Protein AF-X6LDZ3-F1 (afdb_monomer_lite)

Organism: Reticulomyxa filosa (NCBI:txid46433)

Foldseek 3Di:
DPPVCVVVVDDPVQPPDPVSVVVVLVVLLCVLCPLVCFFWKFWFDLCCVVPNTAIWTWHDDPQKTFTHNHSPDDGDPVRIDRLQQWQDKDFAQPDNRCVPRVVVADSLQWMWIDGPPDITTIGGPDSVSRVSVRVSSVSSNVVSVVVVD

Secondary structure (DSSP, 8-state):
-HHHHHHHT--GGGGS-HHHHHHHHHHHHHHHS-TTSPPEEEEE-S-TTTS--EEEEEEEETTEEEEESSTTS---GGGEEEGGGEEEEEESS-SHHHHHH-TTS-GGGEEEEEESS-EEEEEESSHHHHHHHHHHHHHHHHHHHHH--

Sequence (149 aa):
MYQLREMFKLEESDIENGSEIIKFLDNMASAISNEKSPQKFIKHSKNPNQTPPSVRHLVVVNHRLYWKERPQDSNNKVKSFHLARIRQVQIGKVSKALKNAAKTVPDNRCLCIRSDHATLDLEAESPQVALKWMEFLSGFIRHFEFLDG

InterPro domains:
  IPR011993 PH-like domain superfamily [G3DSA:2.30.29.30] (31-145)

Radius of gyration: 15.54 Å; chains: 1; bounding box: 31×31×49 Å

Structure (mmCIF, N/CA/C/O backbone):
data_AF-X6LDZ3-F1
#
_entry.id   AF-X6LDZ3-F1
#
loop_
_atom_site.group_PDB
_atom_site.id
_atom_site.type_symbol
_atom_site.label_atom_id
_atom_site.label_alt_id
_atom_site.label_comp_id
_atom_site.label_asym_id
_atom_site.label_entity_id
_atom_site.label_seq_id
_atom_site.pdbx_PDB_ins_code
_atom_site.Cartn_x
_atom_site.Cartn_y
_atom_site.Cartn_z
_atom_site.occupancy
_atom_site.B_iso_or_equiv
_atom_site.auth_seq_id
_atom_site.auth_comp_id
_atom_site.auth_asym_id
_atom_site.auth_atom_id
_atom_site.pdbx_PDB_model_num
ATOM 1 N N . MET A 1 1 ? 9.960 2.791 18.133 1.00 44.78 1 MET A N 1
ATOM 2 C CA . MET A 1 1 ? 8.666 2.872 18.852 1.00 44.78 1 MET A CA 1
ATOM 3 C C . MET A 1 1 ? 8.442 4.214 19.565 1.00 44.78 1 MET A C 1
ATOM 5 O O . MET A 1 1 ? 7.292 4.540 19.804 1.00 44.78 1 MET A O 1
ATOM 9 N N . TYR A 1 2 ? 9.484 5.013 19.851 1.00 39.22 2 TYR A N 1
ATOM 10 C CA . TYR A 1 2 ? 9.357 6.293 20.572 1.00 39.22 2 TYR A CA 1
ATOM 11 C C . TYR A 1 2 ? 8.892 7.497 19.720 1.00 39.22 2 TYR A C 1
ATOM 13 O O . TYR A 1 2 ? 8.203 8.368 20.233 1.00 39.22 2 TYR A O 1
ATOM 21 N N . GLN A 1 3 ? 9.180 7.534 18.413 1.00 46.03 3 GLN A N 1
ATOM 22 C CA . GLN A 1 3 ? 8.925 8.727 17.583 1.00 46.03 3 GLN A CA 1
ATOM 23 C C . GLN A 1 3 ? 7.442 9.057 17.332 1.00 46.03 3 GLN A C 1
ATOM 25 O O . GLN A 1 3 ? 7.099 10.229 17.222 1.00 46.03 3 GLN A O 1
ATOM 30 N N . LEU A 1 4 ? 6.548 8.063 17.274 1.00 42.47 4 LEU A N 1
ATOM 31 C CA . LEU A 1 4 ? 5.115 8.313 17.051 1.00 42.47 4 LEU A CA 1
ATOM 32 C C . LEU A 1 4 ? 4.410 8.825 18.310 1.00 42.47 4 LEU A C 1
ATOM 34 O O . LEU A 1 4 ? 3.563 9.704 18.207 1.00 42.47 4 LEU A O 1
ATOM 38 N N . ARG A 1 5 ? 4.779 8.318 19.496 1.00 43.16 5 ARG A N 1
ATOM 39 C CA . ARG A 1 5 ? 4.210 8.798 20.766 1.00 43.16 5 ARG A CA 1
ATOM 40 C C . ARG A 1 5 ? 4.534 10.271 20.990 1.00 43.16 5 ARG A C 1
ATOM 42 O O . ARG A 1 5 ? 3.643 11.039 21.326 1.00 43.16 5 ARG A O 1
ATOM 49 N N . GLU A 1 6 ? 5.773 10.675 20.718 1.00 46.19 6 GLU A N 1
ATOM 50 C CA . GLU A 1 6 ? 6.198 12.072 20.865 1.00 46.19 6 GLU A CA 1
ATOM 51 C C . GLU A 1 6 ? 5.582 12.999 19.810 1.00 46.19 6 GLU A C 1
ATOM 53 O O . GLU A 1 6 ? 5.209 14.127 20.124 1.00 46.19 6 GLU A O 1
ATOM 58 N N . MET A 1 7 ? 5.399 12.520 18.571 1.00 42.81 7 MET A N 1
ATOM 59 C CA . MET A 1 7 ? 4.724 13.296 17.522 1.00 42.81 7 MET A CA 1
ATOM 60 C C . MET A 1 7 ? 3.246 13.576 17.826 1.00 42.81 7 MET A C 1
ATOM 62 O O . MET A 1 7 ? 2.712 14.558 17.311 1.00 42.81 7 MET A O 1
ATOM 66 N N . PHE A 1 8 ? 2.592 12.740 18.639 1.00 47.38 8 PHE A N 1
ATOM 67 C CA . PHE A 1 8 ? 1.160 12.845 18.936 1.00 47.38 8 PHE A CA 1
ATOM 68 C C . PHE A 1 8 ? 0.826 13.087 20.417 1.00 47.38 8 PHE A C 1
ATOM 70 O O . PHE A 1 8 ? -0.352 13.188 20.734 1.00 47.38 8 PHE A O 1
ATOM 77 N N . LYS A 1 9 ? 1.832 13.242 21.294 1.00 47.75 9 LYS A N 1
ATOM 78 C CA . LYS A 1 9 ? 1.683 13.501 22.741 1.00 47.75 9 LYS A CA 1
ATOM 79 C C . LYS A 1 9 ? 0.678 12.567 23.435 1.00 47.75 9 LYS A C 1
ATOM 81 O O . LYS A 1 9 ? -0.249 13.037 24.079 1.00 47.75 9 LYS A O 1
ATOM 86 N N . LEU A 1 10 ? 0.849 11.260 23.266 1.00 46.78 10 LEU A N 1
ATOM 87 C CA . LEU A 1 10 ? -0.045 10.270 23.879 1.00 46.78 10 LEU A CA 1
ATOM 88 C C . LEU A 1 10 ? 0.418 9.920 25.298 1.00 46.78 10 LEU A C 1
ATOM 90 O O . LEU A 1 10 ? 1.586 9.555 25.473 1.00 46.78 10 LEU A O 1
ATOM 94 N N . GLU A 1 11 ? -0.493 9.983 26.270 1.00 47.31 11 GLU A N 1
ATOM 95 C CA . GLU A 1 11 ? -0.274 9.497 27.638 1.00 47.31 11 GLU A CA 1
ATOM 96 C C . GLU A 1 11 ? -0.772 8.048 27.793 1.00 47.31 11 GLU A C 1
ATOM 98 O O . GLU A 1 11 ? -1.574 7.551 27.003 1.00 47.31 11 GLU A O 1
ATOM 103 N N . GLU A 1 12 ? -0.265 7.316 28.791 1.00 48.06 12 GLU A N 1
ATOM 104 C CA . GLU A 1 12 ? -0.613 5.896 28.999 1.00 48.06 12 GLU A CA 1
ATOM 105 C C . GLU A 1 12 ? -2.102 5.667 29.315 1.00 48.06 12 GLU A C 1
ATOM 107 O O . GLU A 1 12 ? -2.614 4.577 29.062 1.00 48.06 12 GLU A O 1
ATOM 112 N N . SER A 1 13 ? -2.810 6.700 29.782 1.00 47.19 13 SER A N 1
ATOM 113 C CA . SER A 1 13 ? -4.251 6.686 30.063 1.00 47.19 13 SER A CA 1
ATOM 114 C C . SER A 1 13 ? -5.146 6.709 28.819 1.00 47.19 13 SER A C 1
ATOM 116 O O . SER A 1 13 ? -6.314 6.343 28.915 1.00 47.19 13 SER A O 1
ATOM 118 N N . ASP A 1 14 ? -4.622 7.069 27.643 1.00 47.31 14 ASP A N 1
ATOM 119 C CA . ASP A 1 14 ? -5.416 7.209 26.404 1.00 47.31 14 ASP A CA 1
ATOM 120 C C . ASP A 1 14 ? -5.803 5.847 25.775 1.00 47.31 14 ASP A C 1
ATOM 122 O O . ASP A 1 14 ? -6.444 5.770 24.723 1.00 47.31 14 ASP A O 1
ATOM 126 N N . ILE A 1 15 ? -5.373 4.740 26.393 1.00 52.38 15 ILE A N 1
ATOM 127 C CA . ILE A 1 15 ? -5.615 3.362 25.939 1.00 52.38 15 ILE A CA 1
ATOM 128 C C . ILE A 1 15 ? -6.928 2.798 26.527 1.00 52.38 15 ILE A C 1
ATOM 130 O O . ILE A 1 15 ? -7.459 1.818 26.005 1.00 52.38 15 ILE A O 1
ATOM 134 N N . GLU A 1 16 ? -7.505 3.425 27.561 1.00 50.97 16 GLU A N 1
ATOM 135 C CA . GLU A 1 16 ? -8.659 2.879 28.299 1.00 50.97 16 GLU A CA 1
ATOM 136 C C . GLU A 1 16 ? -10.022 3.057 27.600 1.00 50.97 16 GLU A C 1
ATOM 138 O O . GLU A 1 16 ? -10.981 2.372 27.954 1.00 50.97 16 GLU A O 1
ATOM 143 N N . ASN A 1 17 ? -10.135 3.896 26.564 1.00 54.72 17 ASN A N 1
ATOM 144 C CA . ASN A 1 17 ? -11.398 4.120 25.853 1.00 54.72 17 ASN A CA 1
ATOM 145 C C . ASN A 1 17 ? -11.268 3.874 24.344 1.00 54.72 17 ASN A C 1
ATOM 147 O O . ASN A 1 17 ? -10.685 4.669 23.610 1.00 54.72 17 ASN A O 1
ATOM 151 N N . GLY A 1 18 ? -11.924 2.829 23.826 1.00 56.84 18 GLY A N 1
ATOM 152 C CA . GLY A 1 18 ? -11.941 2.508 22.387 1.00 56.84 18 GLY A CA 1
ATOM 153 C C . GLY A 1 18 ? -12.379 3.665 21.466 1.00 56.84 18 GLY A C 1
ATOM 154 O O . GLY A 1 18 ? -11.995 3.699 20.299 1.00 56.84 18 GLY A O 1
ATOM 155 N N . SER A 1 19 ? -13.113 4.663 21.983 1.00 64.50 19 SER A N 1
ATOM 156 C CA . SER A 1 19 ? -13.468 5.879 21.230 1.00 64.50 19 SER A CA 1
ATOM 157 C C . SER A 1 19 ? -12.268 6.795 20.941 1.00 64.50 19 SER A C 1
ATOM 159 O O . SER A 1 19 ? -12.243 7.469 19.911 1.00 64.50 19 SER A O 1
ATOM 161 N N . GLU A 1 20 ? -11.268 6.828 21.823 1.00 65.06 20 GLU A N 1
ATOM 162 C CA . GLU A 1 20 ? -10.080 7.681 21.689 1.00 65.06 20 GLU A CA 1
ATOM 163 C C . GLU A 1 20 ? -9.076 7.077 20.716 1.00 65.06 20 GLU A C 1
ATOM 165 O O . GLU A 1 20 ? -8.527 7.793 19.879 1.00 65.06 20 GLU A O 1
ATOM 170 N N . ILE A 1 21 ? -8.945 5.748 20.712 1.00 65.06 21 ILE A N 1
ATOM 171 C CA . ILE A 1 21 ? -8.142 5.038 19.715 1.00 65.06 21 ILE A CA 1
ATOM 172 C C . ILE A 1 21 ? -8.737 5.207 18.312 1.00 65.06 21 ILE A C 1
ATOM 174 O O . ILE A 1 21 ? -7.994 5.492 17.377 1.00 65.06 21 ILE A O 1
ATOM 178 N N . ILE A 1 22 ? -10.061 5.117 18.140 1.00 68.38 22 ILE A N 1
ATOM 179 C CA . ILE A 1 22 ? -10.696 5.381 16.835 1.00 68.38 22 ILE A CA 1
ATOM 180 C C . ILE A 1 22 ? -10.399 6.814 16.370 1.00 68.38 22 ILE A C 1
ATOM 182 O O . ILE A 1 22 ? -9.962 7.008 15.237 1.00 68.38 22 ILE A O 1
ATOM 186 N N . LYS A 1 23 ? -10.534 7.810 17.256 1.00 71.19 23 LYS A N 1
ATOM 187 C CA . LYS A 1 23 ? -10.171 9.205 16.944 1.00 71.19 23 LYS A CA 1
ATOM 188 C C . LYS A 1 23 ? -8.692 9.349 16.585 1.00 71.19 23 LYS A C 1
ATOM 190 O O . LYS A 1 23 ? -8.360 10.064 15.644 1.00 71.19 23 LYS A O 1
ATOM 195 N N . PHE A 1 24 ? -7.796 8.673 17.301 1.00 71.50 24 PHE A N 1
ATOM 196 C CA . PHE A 1 24 ? -6.365 8.661 17.003 1.00 71.50 24 PHE A CA 1
ATOM 197 C C . PHE A 1 24 ? -6.084 8.079 15.611 1.00 71.50 24 PHE A C 1
ATOM 199 O O . PHE A 1 24 ? -5.369 8.680 14.808 1.00 71.50 24 PHE A O 1
ATOM 206 N N . LEU A 1 25 ? -6.698 6.942 15.301 1.00 72.50 25 LEU A N 1
ATOM 207 C CA . LEU A 1 25 ? -6.596 6.258 14.018 1.00 72.50 25 LEU A CA 1
ATOM 208 C C . LEU A 1 25 ? -7.144 7.119 12.865 1.00 72.50 25 LEU A C 1
ATOM 210 O O . LEU A 1 25 ? -6.509 7.196 11.810 1.00 72.50 25 LEU A O 1
ATOM 214 N N . ASP A 1 26 ? -8.250 7.832 13.080 1.00 76.00 26 ASP A N 1
ATOM 215 C CA . ASP A 1 26 ? -8.829 8.775 12.115 1.00 76.00 26 ASP A CA 1
ATOM 216 C C . ASP A 1 26 ? -7.954 10.027 11.923 1.00 76.00 26 ASP A C 1
ATOM 218 O O . ASP A 1 26 ? -7.746 10.488 10.792 1.00 76.00 26 ASP A O 1
ATOM 222 N N . ASN A 1 27 ? -7.358 10.542 13.002 1.00 77.06 27 ASN A N 1
ATOM 223 C CA . ASN A 1 27 ? -6.398 11.646 12.948 1.00 77.06 27 ASN A CA 1
ATOM 224 C C . ASN A 1 27 ? -5.141 11.246 12.165 1.00 77.06 27 ASN A C 1
ATOM 226 O O . ASN A 1 27 ? -4.678 11.996 11.300 1.00 77.06 27 ASN A O 1
ATOM 230 N N . MET A 1 28 ? -4.612 10.042 12.400 1.00 75.81 28 MET A N 1
ATOM 231 C CA . MET A 1 28 ? -3.491 9.513 11.627 1.00 75.81 28 MET A CA 1
ATOM 232 C C . MET A 1 28 ? -3.866 9.283 10.159 1.00 75.81 28 MET A C 1
ATOM 234 O O . MET A 1 28 ? -3.075 9.615 9.274 1.00 75.81 28 MET A O 1
ATOM 238 N N . ALA A 1 29 ? -5.061 8.747 9.888 1.00 80.50 29 ALA A N 1
ATOM 239 C CA . ALA A 1 29 ? -5.555 8.513 8.533 1.00 80.50 29 ALA A CA 1
ATOM 240 C C . ALA A 1 29 ? -5.646 9.829 7.750 1.00 80.50 29 ALA A C 1
ATOM 242 O O . ALA A 1 29 ? -5.215 9.895 6.596 1.00 80.50 29 ALA A O 1
ATOM 243 N N . SER A 1 30 ? -6.110 10.889 8.408 1.00 79.31 30 SER A N 1
ATOM 244 C CA . SER A 1 30 ? -6.158 12.246 7.861 1.00 79.31 30 SER A CA 1
ATOM 245 C C . SER A 1 30 ? -4.754 12.823 7.638 1.00 79.31 30 SER A C 1
ATOM 247 O O . SER A 1 30 ? -4.466 13.388 6.582 1.00 79.31 30 SER A O 1
ATOM 249 N N . ALA A 1 31 ? -3.834 12.626 8.589 1.00 77.75 31 ALA A N 1
ATOM 250 C CA . ALA A 1 31 ? -2.457 13.117 8.504 1.00 77.75 31 ALA A CA 1
ATOM 251 C C . ALA A 1 31 ? -1.597 12.383 7.457 1.00 77.75 31 ALA A C 1
ATOM 253 O O . ALA A 1 31 ? -0.619 12.944 6.944 1.00 77.75 31 ALA A O 1
ATOM 254 N N . ILE A 1 32 ? -1.906 11.118 7.159 1.00 80.06 32 ILE A N 1
ATOM 255 C CA . ILE A 1 32 ? -1.188 10.325 6.154 1.00 80.06 32 ILE A CA 1
ATOM 256 C C . ILE A 1 32 ? -1.799 10.454 4.759 1.00 80.06 32 ILE A C 1
ATOM 258 O O . ILE A 1 32 ? -1.060 10.483 3.778 1.00 80.06 32 ILE A O 1
ATOM 262 N N . SER A 1 33 ? -3.121 10.622 4.675 1.00 76.50 33 SER A N 1
ATOM 263 C CA . SER A 1 33 ? -3.853 10.809 3.415 1.00 76.50 33 SER A CA 1
ATOM 264 C C . SER A 1 33 ? -3.923 12.270 2.968 1.00 76.50 33 SER A C 1
ATOM 266 O O . SER A 1 33 ? -4.703 12.574 2.072 1.00 76.50 33 SER A O 1
ATOM 268 N N . ASN A 1 34 ? -3.137 13.153 3.603 1.00 70.88 34 ASN A N 1
ATOM 269 C CA . ASN A 1 34 ? -3.172 14.610 3.460 1.00 70.88 34 ASN A CA 1
ATOM 270 C C . ASN A 1 34 ? -3.512 15.054 2.027 1.00 70.88 34 ASN A C 1
ATOM 272 O O . ASN A 1 34 ? -2.674 14.989 1.128 1.00 70.88 34 ASN A O 1
ATOM 276 N N . GLU A 1 35 ? -4.733 15.556 1.838 1.00 60.31 35 GLU A N 1
ATOM 277 C CA . GLU A 1 35 ? -5.250 15.956 0.525 1.00 60.31 35 GLU A CA 1
ATOM 278 C C . GLU A 1 35 ? -4.433 17.083 -0.118 1.00 60.31 35 GLU A C 1
ATOM 280 O O . GLU A 1 35 ? -4.398 17.201 -1.342 1.00 60.31 35 GLU A O 1
ATOM 285 N N . LYS A 1 36 ? -3.733 17.889 0.692 1.00 64.00 36 LYS A N 1
ATOM 286 C CA . LYS A 1 36 ? -2.880 18.984 0.211 1.00 64.00 36 LYS A CA 1
ATOM 287 C C . LYS A 1 36 ? -1.531 18.499 -0.322 1.00 64.00 36 LYS A C 1
ATOM 289 O O . LYS A 1 36 ? -0.892 19.224 -1.077 1.00 64.00 36 LYS A O 1
ATOM 294 N N . SER A 1 37 ? -1.087 17.302 0.065 1.00 69.25 37 SER A N 1
ATOM 295 C CA . SER A 1 37 ? 0.134 16.676 -0.457 1.00 69.25 37 SER A CA 1
ATOM 296 C C . SER A 1 37 ? -0.035 15.153 -0.515 1.00 69.25 37 SER A C 1
ATOM 298 O O . SER A 1 37 ? 0.485 14.420 0.334 1.00 69.25 37 SER A O 1
ATOM 300 N N . PRO A 1 38 ? -0.823 14.663 -1.486 1.00 74.81 38 PRO A N 1
ATOM 301 C CA . PRO A 1 38 ? -1.138 13.253 -1.591 1.00 74.81 38 PRO A CA 1
ATOM 302 C C . PRO A 1 38 ? 0.103 12.490 -2.051 1.00 74.81 38 PRO A C 1
ATOM 304 O O . PRO A 1 38 ? 0.656 12.744 -3.124 1.00 74.81 38 PRO A O 1
ATOM 307 N N . GLN A 1 39 ? 0.536 11.542 -1.224 1.00 87.06 39 GLN A N 1
ATOM 308 C CA . GLN A 1 39 ? 1.770 10.801 -1.453 1.00 87.06 39 GLN A CA 1
ATOM 309 C C . GLN A 1 39 ? 1.629 9.858 -2.649 1.00 87.06 39 GLN A C 1
ATOM 311 O O . GLN A 1 39 ? 0.657 9.101 -2.769 1.00 87.06 39 GLN A O 1
ATOM 316 N N . LYS A 1 40 ? 2.620 9.918 -3.542 1.00 91.31 40 LYS A N 1
ATOM 317 C CA . LYS A 1 40 ? 2.660 9.122 -4.768 1.00 91.31 40 LYS A CA 1
ATOM 318 C C . LYS A 1 40 ? 3.429 7.834 -4.544 1.00 91.31 40 LYS A C 1
ATOM 320 O O . LYS A 1 40 ? 4.512 7.815 -3.963 1.00 91.31 40 LYS A O 1
ATOM 325 N N . PHE A 1 41 ? 2.878 6.768 -5.101 1.00 95.69 41 PHE A N 1
ATOM 326 C CA . PHE A 1 41 ? 3.499 5.459 -5.141 1.00 95.69 41 PHE A CA 1
ATOM 327 C C . PHE A 1 41 ? 3.500 4.925 -6.562 1.00 95.69 41 PHE A C 1
ATOM 329 O O . PHE A 1 41 ? 2.561 5.158 -7.320 1.00 95.69 41 PHE A O 1
ATOM 336 N N . ILE A 1 42 ? 4.512 4.146 -6.918 1.00 96.88 42 ILE A N 1
ATOM 337 C CA . ILE A 1 42 ? 4.472 3.310 -8.113 1.00 96.88 42 ILE A CA 1
ATOM 338 C C . ILE A 1 42 ? 3.935 1.948 -7.688 1.00 96.88 42 ILE A C 1
ATOM 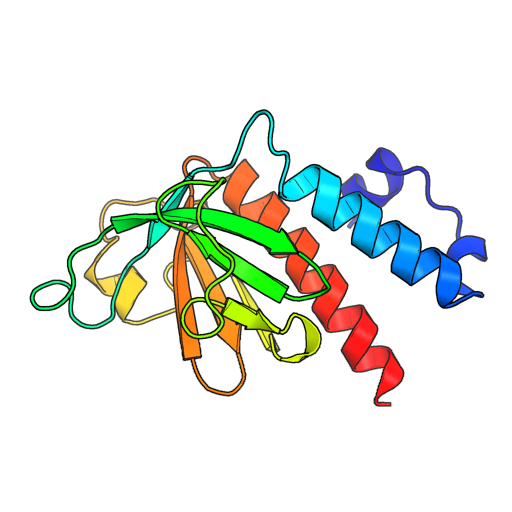340 O O . ILE A 1 42 ? 4.561 1.224 -6.917 1.00 96.88 42 ILE A O 1
ATOM 344 N N . LYS A 1 43 ? 2.746 1.597 -8.175 1.00 96.19 43 LYS A N 1
ATOM 345 C CA . LYS A 1 43 ? 2.158 0.279 -7.964 1.00 96.19 43 LYS A CA 1
ATOM 346 C C . LYS A 1 43 ? 2.739 -0.700 -8.968 1.00 96.19 43 LYS A C 1
ATOM 348 O O . LYS A 1 43 ? 2.577 -0.522 -10.176 1.00 96.19 43 LYS A O 1
ATOM 353 N N . HIS A 1 44 ? 3.310 -1.776 -8.448 1.00 95.44 44 HIS A N 1
ATOM 354 C CA . HIS A 1 44 ? 3.834 -2.889 -9.224 1.00 95.44 44 HIS A CA 1
ATOM 355 C C . HIS A 1 44 ? 2.783 -4.000 -9.351 1.00 95.44 44 HIS A C 1
ATOM 357 O O . HIS A 1 44 ? 1.811 -4.085 -8.590 1.00 95.44 44 HIS A O 1
ATOM 363 N N . SER A 1 45 ? 2.934 -4.837 -10.373 1.00 91.44 45 SER A N 1
ATOM 364 C CA . SER A 1 45 ? 2.087 -6.008 -10.599 1.00 91.44 45 SER A CA 1
ATOM 365 C C . SER A 1 45 ? 2.958 -7.256 -10.711 1.00 91.44 45 SER A C 1
ATOM 367 O O . SER A 1 45 ? 4.150 -7.180 -11.008 1.00 91.44 45 SER A O 1
ATOM 369 N N . LYS A 1 46 ? 2.362 -8.429 -10.478 1.00 86.50 46 LYS A N 1
ATOM 370 C CA . LYS A 1 46 ? 3.067 -9.709 -10.627 1.00 86.50 46 LYS A CA 1
ATOM 371 C C . LYS A 1 46 ? 3.549 -9.938 -12.068 1.00 86.50 46 LYS A C 1
ATOM 373 O O . LYS A 1 46 ? 4.601 -10.542 -12.254 1.00 86.50 46 LYS A O 1
ATOM 378 N N . ASN A 1 47 ? 2.791 -9.439 -13.049 1.00 86.50 47 ASN A N 1
ATOM 379 C CA . ASN A 1 47 ? 3.039 -9.594 -14.480 1.00 86.50 47 ASN A CA 1
ATOM 380 C C . ASN A 1 47 ? 3.202 -8.205 -15.129 1.00 86.50 47 ASN A C 1
ATOM 382 O O . ASN A 1 47 ? 2.245 -7.698 -15.722 1.00 86.50 47 ASN A O 1
ATOM 386 N N . PRO A 1 48 ? 4.390 -7.579 -15.046 1.00 82.88 48 PRO A N 1
ATOM 387 C CA . PRO A 1 48 ? 4.599 -6.215 -15.539 1.00 82.88 48 PRO A CA 1
ATOM 388 C C . PRO A 1 48 ? 4.326 -6.060 -17.044 1.00 82.88 48 PRO A C 1
ATOM 390 O O . PRO A 1 48 ? 3.896 -4.997 -17.472 1.00 82.88 48 PRO A O 1
ATOM 393 N N . ASN A 1 49 ? 4.482 -7.130 -17.831 1.00 85.81 49 ASN A N 1
ATOM 394 C CA . ASN A 1 49 ? 4.181 -7.122 -19.268 1.00 85.81 49 ASN A CA 1
ATOM 395 C C . ASN A 1 49 ? 2.678 -6.992 -19.572 1.00 85.81 49 ASN A C 1
ATOM 397 O O . ASN A 1 49 ? 2.309 -6.471 -20.615 1.00 85.81 49 ASN A O 1
ATOM 401 N N . GLN A 1 50 ? 1.809 -7.483 -18.680 1.00 88.12 50 GLN A N 1
ATOM 402 C CA . GLN A 1 50 ? 0.350 -7.383 -18.826 1.00 88.12 50 GLN A CA 1
ATOM 403 C C . GLN A 1 50 ? -0.205 -6.145 -18.126 1.00 88.12 50 GLN A C 1
ATOM 405 O O . GLN A 1 50 ? -1.195 -5.561 -18.554 1.00 88.12 50 GLN A O 1
ATOM 410 N N . THR A 1 51 ? 0.395 -5.764 -17.002 1.00 88.25 51 THR A N 1
ATOM 411 C CA . THR A 1 51 ? -0.019 -4.598 -16.228 1.00 88.25 51 THR A CA 1
ATOM 412 C C . THR A 1 51 ? 1.229 -3.827 -15.824 1.00 88.25 51 THR A C 1
ATOM 414 O O . THR A 1 51 ? 1.851 -4.183 -14.813 1.00 88.25 51 THR A O 1
ATOM 417 N N . PRO A 1 52 ? 1.613 -2.801 -16.603 1.00 90.12 52 PRO A N 1
ATOM 418 C CA . PRO A 1 52 ? 2.826 -2.048 -16.342 1.00 90.12 52 PRO A CA 1
ATOM 419 C C . PRO A 1 52 ? 2.748 -1.316 -14.994 1.00 90.12 52 PRO A C 1
ATOM 421 O O . PRO A 1 52 ? 1.646 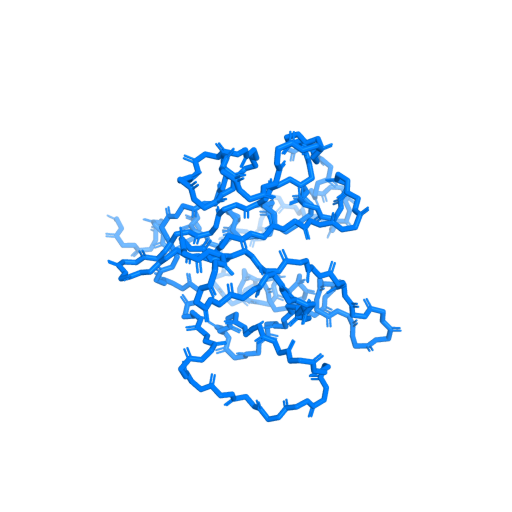-1.045 -14.493 1.00 90.12 52 PRO A O 1
ATOM 424 N N . PRO A 1 53 ? 3.906 -0.988 -14.391 1.00 93.38 53 PRO A N 1
ATOM 425 C CA . PRO A 1 53 ? 3.953 -0.149 -13.205 1.00 93.38 53 PRO A CA 1
ATOM 426 C C . PRO A 1 53 ? 3.201 1.161 -13.429 1.00 93.38 53 PRO A C 1
ATOM 428 O O . PRO A 1 53 ? 3.244 1.746 -14.510 1.00 93.38 53 PRO A O 1
ATOM 431 N N . SER A 1 54 ? 2.479 1.618 -12.410 1.00 94.06 54 SER A N 1
ATOM 432 C CA . SER A 1 54 ? 1.586 2.769 -12.561 1.00 94.06 54 SER A CA 1
ATOM 433 C C . SER A 1 54 ? 1.549 3.625 -11.306 1.00 94.06 54 SER A C 1
ATOM 435 O O . SER A 1 54 ? 1.534 3.098 -10.194 1.00 94.06 54 SER A O 1
ATOM 437 N N . VAL A 1 55 ? 1.518 4.947 -11.477 1.00 95.50 55 VAL A N 1
ATOM 438 C CA . VAL A 1 55 ? 1.458 5.886 -10.351 1.00 95.50 55 VAL A CA 1
ATOM 439 C C . VAL A 1 55 ? 0.089 5.810 -9.681 1.00 95.50 55 VAL A C 1
ATOM 441 O O . VAL A 1 55 ? -0.945 5.833 -10.354 1.00 95.50 55 VAL A O 1
ATOM 444 N N . ARG A 1 56 ? 0.073 5.708 -8.355 1.00 94.88 56 ARG A N 1
ATOM 445 C CA . ARG A 1 56 ? -1.127 5.685 -7.525 1.00 94.88 56 ARG A CA 1
ATOM 446 C C . ARG A 1 56 ? -0.972 6.598 -6.317 1.00 94.88 56 ARG A C 1
ATOM 448 O O . ARG A 1 56 ? 0.119 6.740 -5.775 1.00 94.88 56 ARG A O 1
ATOM 455 N N . HIS A 1 57 ? -2.090 7.161 -5.888 1.00 92.44 57 HIS A N 1
ATOM 456 C CA . HIS A 1 57 ? -2.218 7.916 -4.650 1.00 92.44 57 HIS A CA 1
ATOM 457 C C . HIS A 1 57 ? -2.929 7.035 -3.632 1.00 92.44 57 HIS A C 1
ATOM 459 O O . HIS A 1 57 ? -4.003 6.498 -3.926 1.00 92.44 57 HIS A O 1
ATOM 465 N N . LEU A 1 58 ? -2.323 6.861 -2.463 1.00 92.25 58 LEU A N 1
ATOM 466 C CA . LEU A 1 58 ? -2.961 6.136 -1.374 1.00 92.25 58 LEU A CA 1
ATOM 467 C C . LEU A 1 58 ? -3.809 7.092 -0.547 1.00 92.25 58 LEU A C 1
ATOM 469 O O . LEU A 1 58 ? -3.346 8.164 -0.168 1.00 92.25 58 LEU A O 1
ATOM 473 N N . VAL A 1 59 ? -5.049 6.696 -0.277 1.00 89.81 59 VAL A N 1
ATOM 474 C CA . VAL A 1 59 ? -5.997 7.492 0.507 1.00 89.81 59 VAL A CA 1
ATOM 475 C C . VAL A 1 59 ? -6.758 6.566 1.438 1.00 89.81 59 VAL A C 1
ATOM 477 O O . VAL A 1 59 ? -7.226 5.511 1.011 1.00 89.81 59 VAL A O 1
ATOM 480 N N . VAL A 1 60 ? -6.908 6.961 2.696 1.00 88.88 60 VAL A N 1
ATOM 481 C CA . VAL A 1 60 ? -7.740 6.263 3.671 1.00 88.88 60 VAL A CA 1
ATOM 482 C C . VAL A 1 60 ? -9.044 7.025 3.856 1.00 88.88 60 VAL A C 1
ATOM 484 O O . VAL A 1 60 ? -9.031 8.197 4.209 1.00 88.88 60 VAL A O 1
ATOM 487 N N . VAL A 1 61 ? -10.173 6.357 3.614 1.00 85.31 61 VAL A N 1
ATOM 488 C CA . VAL A 1 61 ? -11.519 6.916 3.824 1.00 85.31 61 VAL A CA 1
ATOM 489 C C . VAL A 1 61 ? -12.407 5.836 4.428 1.00 85.31 61 VAL A C 1
ATOM 491 O O . VAL A 1 61 ? -12.456 4.727 3.891 1.00 85.31 61 VAL A O 1
ATOM 494 N N . ASN A 1 62 ? -13.123 6.151 5.511 1.00 83.50 62 ASN A N 1
ATOM 495 C CA . ASN A 1 62 ? -14.077 5.252 6.179 1.00 83.50 62 ASN A CA 1
ATOM 496 C C . ASN A 1 62 ? -13.491 3.845 6.419 1.00 83.50 62 ASN A C 1
ATOM 498 O O . ASN A 1 62 ? -14.021 2.848 5.927 1.00 83.50 62 ASN A O 1
ATOM 502 N N . HIS A 1 63 ? -12.340 3.780 7.096 1.00 84.88 63 HIS A N 1
ATOM 503 C CA . HIS A 1 63 ? -11.609 2.542 7.416 1.00 84.88 63 HIS A CA 1
ATOM 504 C C . HIS A 1 63 ? -11.213 1.676 6.207 1.00 84.88 63 HIS A C 1
ATOM 506 O O . HIS A 1 63 ? -10.994 0.464 6.326 1.00 84.88 63 HIS A O 1
ATOM 512 N N . ARG A 1 64 ? -11.090 2.279 5.020 1.00 90.44 64 ARG A N 1
ATOM 513 C CA . ARG A 1 64 ? -10.609 1.604 3.811 1.00 90.44 64 ARG A CA 1
ATOM 514 C C . ARG A 1 64 ? -9.436 2.347 3.196 1.00 90.44 64 ARG A C 1
ATOM 516 O O . ARG A 1 64 ? -9.484 3.560 3.033 1.00 90.44 64 ARG A O 1
ATOM 523 N N . LEU A 1 65 ? -8.420 1.588 2.802 1.00 92.88 65 LEU A N 1
ATOM 524 C CA . LEU A 1 65 ? -7.290 2.047 2.007 1.00 92.88 65 LEU A CA 1
ATOM 525 C C . LEU A 1 65 ? -7.632 1.933 0.521 1.00 92.88 65 LEU A C 1
ATOM 527 O O . LEU A 1 65 ? -7.900 0.835 0.039 1.00 92.88 65 LEU A O 1
ATOM 531 N N . TYR A 1 66 ? -7.563 3.036 -0.212 1.00 92.56 66 TYR A N 1
ATOM 532 C CA . TYR A 1 66 ? -7.747 3.113 -1.660 1.00 92.56 66 TYR A CA 1
ATOM 533 C C . TYR A 1 66 ? -6.425 3.427 -2.356 1.00 92.56 66 TYR A C 1
ATOM 535 O O . TYR A 1 66 ? -5.612 4.177 -1.823 1.00 92.56 66 TYR A O 1
ATOM 543 N N . TRP A 1 67 ? -6.237 2.913 -3.575 1.00 93.50 67 TRP A N 1
ATOM 544 C CA . TRP A 1 67 ? -5.143 3.313 -4.470 1.00 93.50 67 TRP A CA 1
ATOM 545 C C . TRP A 1 67 ? -5.707 3.911 -5.762 1.00 93.50 67 TRP A C 1
ATOM 547 O O . TRP A 1 67 ? -6.153 3.209 -6.676 1.00 93.50 67 TRP A O 1
ATOM 557 N N . LYS A 1 68 ? -5.697 5.238 -5.833 1.00 91.94 68 LYS A N 1
ATOM 558 C CA . LYS A 1 68 ? -6.352 6.012 -6.891 1.00 91.94 68 LYS A CA 1
ATOM 559 C C . LYS A 1 68 ? -5.369 6.481 -7.952 1.00 91.94 68 LYS A C 1
ATOM 561 O O . LYS A 1 68 ? -4.174 6.575 -7.689 1.00 91.94 68 LYS A O 1
ATOM 566 N N . GLU A 1 69 ? -5.856 6.791 -9.148 1.00 91.81 69 GLU A N 1
ATOM 567 C CA . GLU A 1 69 ? -5.027 7.413 -10.188 1.00 91.81 69 GLU A CA 1
ATOM 568 C C . GLU A 1 69 ? -4.823 8.894 -9.876 1.00 91.81 69 GLU A C 1
ATOM 570 O O . GLU A 1 69 ? -3.696 9.385 -9.930 1.00 91.81 69 GLU A O 1
ATOM 575 N N . ARG A 1 70 ? -5.879 9.565 -9.410 1.00 89.00 70 ARG A N 1
ATOM 576 C CA . ARG A 1 70 ? -5.850 10.912 -8.844 1.00 89.00 70 ARG A CA 1
ATOM 577 C C . ARG A 1 70 ? -6.499 10.923 -7.453 1.00 89.00 70 ARG A C 1
ATOM 579 O O . ARG A 1 70 ? -7.442 10.169 -7.220 1.00 89.00 70 ARG A O 1
ATOM 586 N N . PRO A 1 71 ? -6.037 11.767 -6.519 1.00 84.81 71 PRO A N 1
ATOM 587 C CA . PRO A 1 71 ? -6.572 11.828 -5.151 1.00 84.81 71 PRO A CA 1
ATOM 588 C C . PRO A 1 71 ? -8.099 12.021 -5.085 1.00 84.81 71 PRO A C 1
ATOM 590 O O . PRO A 1 71 ? -8.782 11.366 -4.293 1.00 84.81 71 PRO A O 1
ATOM 593 N N . GLN A 1 72 ? -8.624 12.865 -5.975 1.00 85.56 72 GLN A N 1
ATOM 594 C CA . GLN A 1 72 ? -10.035 13.234 -6.093 1.00 85.56 72 GLN A CA 1
ATOM 595 C C . GLN A 1 72 ? -10.906 12.200 -6.820 1.00 85.56 72 GLN A C 1
ATOM 597 O O . GLN A 1 72 ? -12.119 12.381 -6.902 1.00 85.56 72 GLN A O 1
ATOM 602 N N . ASP A 1 73 ? -10.318 11.133 -7.372 1.00 87.69 73 ASP A N 1
ATOM 603 C CA . ASP A 1 73 ? -11.105 10.103 -8.048 1.00 87.69 73 ASP A CA 1
ATOM 604 C C . ASP A 1 73 ? -12.080 9.441 -7.068 1.00 87.69 73 ASP A C 1
ATOM 606 O O . ASP A 1 73 ? -11.814 9.319 -5.865 1.00 87.69 73 ASP A O 1
ATOM 610 N N . SER A 1 74 ? -13.207 8.962 -7.594 1.00 87.88 74 SER A N 1
ATOM 611 C CA . SER A 1 74 ? -14.207 8.260 -6.791 1.00 87.88 74 SER A CA 1
ATOM 612 C C . SER A 1 74 ? -13.630 7.021 -6.090 1.00 87.88 74 SER A C 1
ATOM 614 O O . SER A 1 74 ? -12.727 6.332 -6.577 1.00 87.88 74 SER A O 1
ATOM 616 N N . ASN A 1 75 ? -14.169 6.724 -4.908 1.00 86.38 75 ASN A N 1
ATOM 617 C CA . ASN A 1 75 ? -13.752 5.589 -4.089 1.00 86.38 75 ASN A CA 1
ATOM 618 C C . ASN A 1 75 ? -14.249 4.268 -4.702 1.00 86.38 75 ASN A C 1
ATOM 620 O O . ASN A 1 75 ? -15.362 3.818 -4.435 1.00 86.38 75 ASN A O 1
ATOM 624 N N . ASN A 1 76 ? -13.416 3.621 -5.521 1.00 82.12 76 ASN A N 1
ATOM 625 C CA . ASN A 1 76 ? -13.751 2.339 -6.141 1.00 82.12 76 ASN A CA 1
ATOM 626 C C . ASN A 1 76 ? -13.424 1.156 -5.208 1.00 82.12 76 ASN A C 1
ATOM 628 O O . ASN A 1 76 ? -12.258 0.908 -4.893 1.00 82.12 76 ASN A O 1
ATOM 632 N N . LYS A 1 77 ? -14.446 0.373 -4.823 1.00 73.81 77 LYS A N 1
ATOM 633 C CA . LYS A 1 77 ? -14.300 -0.791 -3.926 1.00 73.81 77 LYS A CA 1
ATOM 634 C C . LYS A 1 77 ? -13.314 -1.847 -4.442 1.00 73.81 77 LYS A C 1
ATOM 636 O O . LYS A 1 77 ? -12.613 -2.442 -3.628 1.00 73.81 77 LYS A O 1
ATOM 641 N N . VAL A 1 78 ? -13.207 -2.050 -5.758 1.00 79.75 78 VAL A N 1
ATOM 642 C CA . VAL A 1 78 ? -12.289 -3.033 -6.371 1.00 79.75 78 VAL A CA 1
ATOM 643 C C . VAL A 1 78 ? -10.821 -2.608 -6.228 1.00 79.75 78 VAL A C 1
ATOM 645 O O . VAL A 1 78 ? -9.924 -3.446 -6.197 1.00 79.75 78 VAL A O 1
ATOM 648 N N . LYS A 1 79 ? -10.562 -1.302 -6.094 1.00 84.81 79 LYS A N 1
ATOM 649 C CA . LYS A 1 79 ? -9.226 -0.726 -5.889 1.00 84.81 79 LYS A CA 1
ATOM 650 C C . LYS A 1 79 ? -9.008 -0.331 -4.418 1.00 84.81 79 LYS A C 1
ATOM 652 O O . LYS A 1 79 ? -8.516 0.763 -4.139 1.00 84.81 79 LYS A O 1
ATOM 657 N N . SER A 1 80 ? -9.437 -1.188 -3.483 1.00 93.06 80 SER A N 1
ATOM 658 C CA . SER A 1 80 ? -9.326 -0.902 -2.049 1.00 93.06 80 SER A CA 1
ATOM 659 C C . SER A 1 80 ? -9.150 -2.130 -1.158 1.00 93.06 80 SER A C 1
ATOM 661 O O . SER A 1 80 ? -9.600 -3.225 -1.497 1.00 93.06 80 SER A O 1
ATOM 663 N N . PHE A 1 81 ? -8.586 -1.914 0.028 1.00 92.75 81 PHE A N 1
ATOM 664 C CA . PHE A 1 81 ? -8.607 -2.850 1.149 1.00 92.75 81 PHE A CA 1
ATOM 665 C C . PHE A 1 81 ? -9.405 -2.264 2.306 1.00 92.75 81 PHE A C 1
ATOM 667 O O . PHE A 1 81 ? -9.322 -1.072 2.586 1.00 92.75 81 PHE A O 1
ATOM 674 N N . HIS A 1 82 ? -10.161 -3.107 3.003 1.00 90.31 82 HIS A N 1
ATOM 675 C CA . HIS A 1 82 ? -10.640 -2.747 4.334 1.00 90.31 82 HIS A CA 1
ATOM 676 C C . HIS A 1 82 ? -9.466 -2.854 5.311 1.00 90.31 82 HIS A C 1
ATOM 678 O O . HIS A 1 82 ? -8.755 -3.857 5.260 1.00 90.31 82 HIS A O 1
ATOM 684 N N . LEU A 1 83 ? -9.254 -1.857 6.175 1.00 89.00 83 LEU A N 1
ATOM 685 C CA . LEU A 1 83 ? -8.073 -1.819 7.049 1.00 89.00 83 LEU A CA 1
ATOM 686 C C . LEU A 1 83 ? -8.008 -3.040 7.976 1.00 89.00 83 LEU A C 1
ATOM 688 O O . LEU A 1 83 ? -6.971 -3.687 8.030 1.00 89.00 83 LEU A O 1
ATOM 692 N N . ALA A 1 84 ? -9.137 -3.446 8.567 1.00 86.44 84 ALA A N 1
ATOM 693 C CA . ALA A 1 84 ? -9.230 -4.664 9.389 1.00 86.44 84 ALA A CA 1
ATOM 694 C C . ALA A 1 84 ? -8.923 -5.983 8.639 1.00 86.44 84 ALA A C 1
ATOM 696 O O . ALA A 1 84 ? -8.777 -7.032 9.253 1.00 86.44 84 ALA A O 1
ATOM 697 N N . ARG A 1 85 ? -8.848 -5.961 7.300 1.00 89.88 85 ARG A N 1
ATOM 698 C CA . ARG A 1 85 ? -8.494 -7.134 6.479 1.00 89.88 85 ARG A CA 1
ATOM 699 C C . ARG A 1 85 ? -7.036 -7.142 6.042 1.00 89.88 85 ARG A C 1
ATOM 701 O O . ARG A 1 85 ? -6.614 -8.069 5.349 1.00 89.88 85 ARG A O 1
ATOM 708 N N . ILE A 1 86 ? -6.281 -6.096 6.368 1.00 93.00 86 ILE A N 1
ATOM 709 C CA . ILE A 1 86 ? -4.834 -6.086 6.187 1.00 93.00 86 ILE A CA 1
ATOM 710 C C . ILE A 1 86 ? -4.252 -6.953 7.303 1.00 93.00 86 ILE A C 1
ATOM 712 O O . ILE A 1 86 ? -4.592 -6.780 8.465 1.00 93.00 86 ILE A O 1
ATOM 716 N N . ARG A 1 87 ? -3.390 -7.900 6.937 1.00 92.62 87 ARG A N 1
ATOM 717 C CA . ARG A 1 87 ? -2.765 -8.848 7.873 1.00 92.62 87 ARG A CA 1
ATOM 718 C C . ARG A 1 87 ? -1.298 -8.564 8.104 1.00 92.62 87 ARG A C 1
ATOM 720 O O . ARG A 1 87 ? -0.735 -8.941 9.118 1.00 92.62 87 ARG A O 1
ATOM 727 N N . GLN A 1 88 ? -0.646 -7.942 7.129 1.00 94.38 88 GLN A N 1
ATOM 728 C CA . GLN A 1 88 ? 0.785 -7.722 7.197 1.00 94.38 88 GLN A CA 1
ATOM 729 C C . GLN A 1 88 ? 1.180 -6.544 6.320 1.00 94.38 88 GLN A C 1
ATOM 731 O O . GLN A 1 88 ? 0.746 -6.439 5.170 1.00 94.38 88 GLN A O 1
ATOM 736 N N . VAL A 1 89 ? 2.065 -5.700 6.845 1.00 95.88 89 VAL A N 1
ATOM 737 C CA . VAL A 1 89 ? 2.751 -4.662 6.077 1.00 95.88 89 VAL A CA 1
ATOM 738 C C . VAL A 1 89 ? 4.251 -4.816 6.269 1.00 95.88 89 VAL A C 1
ATOM 740 O O . VAL A 1 89 ? 4.727 -4.980 7.387 1.00 95.88 89 VAL A O 1
ATOM 743 N N . GLN A 1 90 ? 4.999 -4.821 5.169 1.00 96.88 90 GLN A N 1
ATOM 744 C CA . GLN A 1 90 ? 6.442 -5.052 5.175 1.00 96.88 90 GLN A CA 1
ATOM 745 C C . GLN A 1 90 ? 7.150 -4.079 4.243 1.00 96.88 90 GLN A C 1
ATOM 747 O O . GLN A 1 90 ? 6.729 -3.887 3.103 1.00 96.88 90 GLN A O 1
ATOM 752 N N . ILE A 1 91 ? 8.257 -3.513 4.716 1.00 97.31 91 ILE A N 1
ATOM 753 C CA . ILE A 1 91 ? 9.209 -2.790 3.872 1.00 97.31 91 ILE A CA 1
ATOM 754 C C . ILE A 1 91 ? 10.136 -3.797 3.183 1.00 97.31 91 ILE A C 1
ATOM 756 O O . ILE A 1 91 ? 10.457 -4.846 3.743 1.00 97.31 91 ILE A O 1
ATOM 760 N N . GLY A 1 92 ? 10.573 -3.471 1.969 1.00 96.44 92 GLY A N 1
ATOM 761 C CA . GLY A 1 92 ? 11.486 -4.283 1.175 1.00 96.44 92 GLY A CA 1
ATOM 762 C C . GLY A 1 92 ? 10.818 -4.981 -0.003 1.00 96.44 92 GLY A C 1
ATOM 763 O O . GLY A 1 92 ? 9.594 -5.046 -0.139 1.00 96.44 92 GLY A O 1
ATOM 764 N N . LYS A 1 93 ? 11.646 -5.557 -0.877 1.00 95.75 93 LYS A N 1
ATOM 765 C CA . LYS A 1 93 ? 11.192 -6.361 -2.018 1.00 95.75 93 LYS A CA 1
ATOM 766 C C . LYS A 1 93 ? 10.808 -7.773 -1.572 1.00 95.75 93 LYS A C 1
ATOM 768 O O . LYS A 1 93 ? 11.437 -8.761 -1.943 1.00 95.75 93 LYS A O 1
ATOM 773 N N . VAL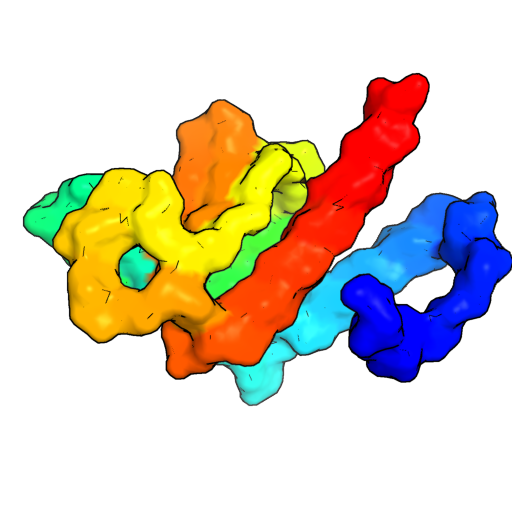 A 1 94 ? 9.778 -7.893 -0.740 1.00 95.06 94 VAL A N 1
ATOM 774 C CA . VAL A 1 94 ? 9.387 -9.185 -0.145 1.00 95.06 94 VAL A CA 1
ATOM 775 C C . VAL A 1 94 ? 8.493 -10.029 -1.061 1.00 95.06 94 VAL A C 1
ATOM 777 O O . VAL A 1 94 ? 8.476 -11.255 -0.947 1.00 95.06 94 VAL A O 1
ATOM 780 N N . SER A 1 95 ? 7.779 -9.407 -2.000 1.00 94.06 95 SER A N 1
ATOM 781 C CA . SER A 1 95 ? 6.909 -10.092 -2.963 1.00 94.06 95 SER A CA 1
ATOM 782 C C . SER A 1 95 ? 7.616 -10.376 -4.290 1.00 94.06 95 SER A C 1
ATOM 784 O O . SER A 1 95 ? 8.594 -9.723 -4.654 1.00 94.06 95 SER A O 1
ATOM 786 N N . LYS A 1 96 ? 7.092 -11.334 -5.068 1.00 90.94 96 LYS A N 1
ATOM 787 C CA . LYS A 1 96 ? 7.603 -11.614 -6.424 1.00 90.94 96 LYS A CA 1
ATOM 788 C C . LYS A 1 96 ? 7.486 -10.396 -7.350 1.00 90.94 96 LYS A C 1
ATOM 790 O O . LYS A 1 96 ? 8.378 -10.187 -8.164 1.00 90.94 96 LYS A O 1
ATOM 795 N N . ALA A 1 97 ? 6.424 -9.595 -7.213 1.00 91.25 97 ALA A N 1
ATOM 796 C CA . ALA A 1 97 ? 6.230 -8.390 -8.017 1.00 91.25 97 ALA A CA 1
ATOM 797 C C . ALA A 1 97 ? 7.360 -7.381 -7.774 1.00 91.25 97 ALA A C 1
ATOM 799 O O . ALA A 1 97 ? 8.015 -6.964 -8.724 1.00 91.25 97 ALA A O 1
ATOM 800 N N . LEU A 1 98 ? 7.663 -7.068 -6.509 1.00 93.19 98 LEU A N 1
ATOM 801 C CA . LEU A 1 98 ? 8.721 -6.114 -6.167 1.00 93.19 98 LEU A CA 1
ATOM 802 C C . LEU A 1 98 ? 10.119 -6.648 -6.502 1.00 93.19 98 LEU A C 1
ATOM 804 O O . LEU A 1 98 ? 10.924 -5.912 -7.067 1.00 93.19 98 LEU A O 1
ATOM 808 N N . LYS A 1 99 ? 10.399 -7.933 -6.237 1.00 91.81 99 LYS A N 1
ATOM 809 C CA . LYS A 1 99 ? 11.693 -8.560 -6.585 1.00 91.81 99 LYS A CA 1
ATOM 810 C C . LYS A 1 99 ? 12.005 -8.466 -8.079 1.00 91.81 99 LYS A C 1
ATOM 812 O O . LYS A 1 99 ? 13.156 -8.264 -8.454 1.00 91.81 99 LYS A O 1
ATOM 817 N N . ASN A 1 100 ? 10.984 -8.612 -8.923 1.00 85.75 100 ASN A N 1
ATOM 818 C CA . ASN A 1 100 ? 11.160 -8.663 -10.371 1.00 85.75 100 ASN A CA 1
ATOM 819 C C . ASN A 1 100 ? 11.062 -7.290 -11.040 1.00 85.75 100 ASN A C 1
ATOM 821 O O . ASN A 1 100 ? 11.833 -7.025 -11.961 1.00 85.75 100 ASN A O 1
ATOM 825 N N . ALA A 1 101 ? 10.121 -6.446 -10.610 1.00 82.62 101 ALA A N 1
ATOM 826 C CA . ALA A 1 101 ? 9.806 -5.185 -11.279 1.00 82.62 101 ALA A CA 1
ATOM 827 C C . ALA A 1 101 ? 10.598 -3.992 -10.723 1.00 82.62 101 ALA A C 1
ATOM 829 O O . ALA A 1 101 ? 10.934 -3.086 -11.477 1.00 82.62 101 ALA A O 1
ATOM 830 N N . ALA A 1 102 ? 10.959 -4.006 -9.438 1.00 81.19 102 ALA A N 1
ATOM 831 C CA . ALA A 1 102 ? 11.607 -2.879 -8.767 1.00 81.19 102 ALA A CA 1
ATOM 832 C C . ALA A 1 102 ? 13.115 -3.108 -8.543 1.00 81.19 102 ALA A C 1
ATOM 834 O O . ALA A 1 102 ? 13.661 -2.670 -7.538 1.00 81.19 102 ALA A O 1
ATOM 835 N 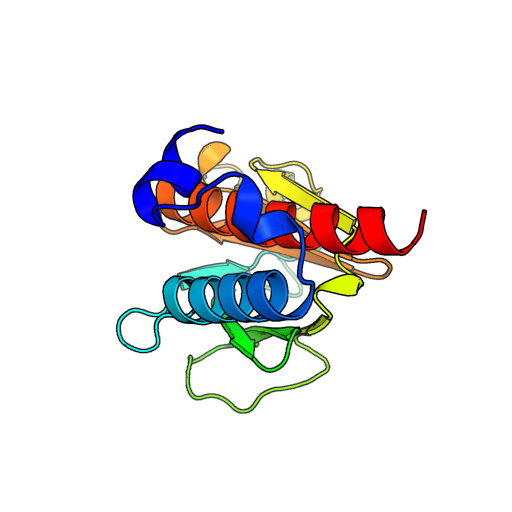N . LYS A 1 103 ? 13.811 -3.818 -9.446 1.00 83.00 103 LYS A N 1
ATOM 836 C CA . LYS A 1 103 ? 15.201 -4.291 -9.236 1.00 83.00 103 LYS A CA 1
ATOM 837 C C . LYS A 1 103 ? 16.190 -3.192 -8.833 1.00 83.00 103 LYS A C 1
ATOM 839 O O . LYS A 1 103 ? 17.052 -3.436 -7.996 1.00 83.00 103 LYS A O 1
ATOM 844 N N . THR A 1 104 ? 16.058 -2.004 -9.415 1.00 89.75 104 THR A N 1
ATOM 845 C CA . THR A 1 104 ? 16.953 -0.855 -9.195 1.00 89.75 104 THR A CA 1
ATOM 846 C C . THR A 1 104 ? 16.526 0.041 -8.032 1.00 89.75 104 THR A C 1
ATOM 848 O O . THR A 1 104 ? 17.263 0.943 -7.643 1.00 89.75 104 THR A O 1
ATOM 851 N N . VAL A 1 105 ? 15.343 -0.191 -7.463 1.00 93.44 105 VAL A N 1
ATOM 852 C CA . VAL A 1 105 ? 14.783 0.622 -6.382 1.00 93.44 105 VAL A CA 1
ATOM 853 C C . VAL A 1 105 ? 15.361 0.142 -5.050 1.00 93.44 105 VAL A C 1
ATOM 855 O O . VAL A 1 105 ? 15.391 -1.062 -4.815 1.00 93.44 105 VAL A O 1
ATOM 858 N N . PRO A 1 106 ? 15.802 1.017 -4.137 1.00 96.00 106 PRO A N 1
ATOM 859 C CA . PRO A 1 106 ? 16.219 0.608 -2.795 1.00 96.00 106 PRO A CA 1
ATOM 860 C C . PRO A 1 106 ? 15.125 -0.154 -2.024 1.00 96.00 106 PRO A C 1
ATOM 862 O O . PRO A 1 106 ? 13.941 0.171 -2.121 1.00 96.00 106 PRO A O 1
ATOM 865 N N . ASP A 1 107 ? 15.506 -1.153 -1.219 1.00 96.50 107 ASP A N 1
ATOM 866 C CA . ASP A 1 107 ? 14.545 -1.953 -0.435 1.00 96.50 107 ASP A CA 1
ATOM 867 C C . ASP A 1 107 ? 13.717 -1.097 0.525 1.00 96.50 107 ASP A C 1
ATOM 869 O O . ASP A 1 107 ? 12.507 -1.277 0.630 1.00 96.50 107 ASP A O 1
ATOM 873 N N . ASN A 1 108 ? 14.341 -0.109 1.163 1.00 96.88 108 ASN A N 1
ATOM 874 C CA . ASN A 1 108 ? 13.676 0.794 2.102 1.00 96.88 108 ASN A CA 1
ATOM 875 C C . ASN A 1 108 ? 12.642 1.734 1.454 1.00 96.88 108 ASN A C 1
ATOM 877 O O . ASN A 1 108 ? 11.938 2.434 2.172 1.00 96.88 108 ASN A O 1
ATOM 881 N N . ARG A 1 109 ? 12.532 1.749 0.119 1.00 97.19 109 ARG A N 1
ATOM 882 C CA . ARG A 1 109 ? 11.474 2.446 -0.628 1.00 97.19 109 ARG A CA 1
ATOM 883 C C . ARG A 1 109 ? 10.365 1.513 -1.105 1.00 97.19 109 ARG A C 1
ATOM 885 O O . ARG A 1 109 ? 9.366 1.989 -1.629 1.00 97.19 109 ARG A O 1
ATOM 892 N N . CYS A 1 110 ? 10.521 0.205 -0.949 1.00 97.88 110 CYS A N 1
ATOM 893 C CA . CYS A 1 110 ? 9.516 -0.772 -1.344 1.00 97.88 110 CYS A CA 1
ATOM 894 C C . CYS A 1 110 ? 8.597 -1.081 -0.157 1.00 97.88 110 CYS A C 1
ATOM 896 O O . CYS A 1 110 ? 9.075 -1.282 0.957 1.00 97.88 110 CYS A O 1
ATOM 898 N N . LEU A 1 111 ? 7.289 -1.144 -0.395 1.00 96.94 111 LEU A N 1
ATOM 899 C CA . LEU A 1 111 ? 6.266 -1.430 0.606 1.00 96.94 111 LEU A CA 1
ATOM 900 C C . LEU A 1 111 ? 5.311 -2.498 0.065 1.00 96.94 111 LEU A C 1
ATOM 902 O O . LEU A 1 111 ? 4.755 -2.365 -1.024 1.00 96.94 111 LEU A O 1
ATOM 906 N N . CYS A 1 112 ? 5.108 -3.557 0.836 1.00 97.25 112 CYS A N 1
ATOM 907 C CA . CYS A 1 112 ? 4.208 -4.656 0.519 1.00 97.25 112 CYS A CA 1
ATOM 908 C C . CYS A 1 112 ? 3.098 -4.714 1.569 1.00 97.25 112 CYS A C 1
ATOM 910 O O . CYS A 1 112 ? 3.371 -4.922 2.751 1.00 97.25 112 CYS A O 1
ATOM 912 N N . ILE A 1 113 ? 1.851 -4.536 1.137 1.00 96.81 113 ILE A N 1
ATOM 913 C CA . ILE A 1 113 ? 0.661 -4.582 1.993 1.00 96.81 113 ILE A CA 1
ATOM 914 C C . ILE A 1 113 ? -0.132 -5.829 1.619 1.00 96.81 113 ILE A C 1
ATOM 916 O O . ILE A 1 113 ? -0.582 -5.962 0.480 1.00 96.81 113 ILE A O 1
ATOM 920 N N . ARG A 1 114 ? -0.312 -6.748 2.564 1.00 95.44 114 ARG A N 1
ATOM 921 C CA . ARG A 1 114 ? -1.026 -8.009 2.351 1.00 95.44 114 ARG A CA 1
ATOM 922 C C . ARG A 1 114 ? -2.357 -7.994 3.079 1.00 95.44 114 ARG A C 1
ATOM 924 O O . ARG A 1 114 ? -2.426 -7.690 4.267 1.00 95.44 114 ARG A O 1
ATOM 931 N N . SER A 1 115 ? -3.397 -8.364 2.349 1.00 92.56 115 SER A N 1
ATOM 932 C CA . SER A 1 115 ? -4.723 -8.677 2.874 1.00 92.56 115 SER A CA 1
ATOM 933 C C . SER A 1 115 ? -5.010 -10.170 2.720 1.00 92.56 115 SER A C 1
ATOM 935 O O . SER A 1 115 ? -4.245 -10.876 2.064 1.00 92.56 115 SER A O 1
ATOM 937 N N . ASP A 1 116 ? -6.142 -10.632 3.248 1.00 88.06 116 ASP A N 1
ATOM 938 C CA . ASP A 1 116 ? -6.590 -12.031 3.126 1.00 88.06 116 ASP A CA 1
ATOM 939 C C . ASP A 1 116 ? -6.620 -12.568 1.682 1.00 88.06 116 ASP A C 1
ATOM 941 O O . ASP A 1 116 ? -6.536 -13.773 1.456 1.00 88.06 116 ASP A O 1
ATOM 945 N N . HIS A 1 117 ? -6.809 -11.693 0.690 1.00 87.31 117 HIS A N 1
ATOM 946 C CA . HIS A 1 117 ? -7.088 -12.102 -0.693 1.00 87.31 117 HIS A CA 1
ATOM 947 C C . HIS A 1 117 ? -6.142 -11.505 -1.729 1.00 87.31 117 HIS A C 1
ATOM 949 O O . HIS A 1 117 ? -6.154 -11.921 -2.887 1.00 87.31 117 HIS A O 1
ATOM 955 N N . ALA A 1 118 ? -5.353 -10.503 -1.356 1.00 91.75 118 ALA A N 1
ATOM 956 C CA . ALA A 1 118 ? -4.549 -9.764 -2.312 1.00 91.75 118 ALA A CA 1
ATOM 957 C C . ALA A 1 118 ? -3.355 -9.083 -1.654 1.00 91.75 118 ALA A C 1
ATOM 959 O O . ALA A 1 118 ? -3.376 -8.734 -0.472 1.00 91.75 118 ALA A O 1
ATOM 960 N N . THR A 1 119 ? -2.353 -8.815 -2.485 1.00 94.06 119 THR A N 1
ATOM 961 C CA . THR A 1 119 ? -1.174 -8.032 -2.131 1.00 94.06 119 THR A CA 1
ATOM 962 C C . THR A 1 119 ? -1.152 -6.747 -2.947 1.00 94.06 119 THR A C 1
ATOM 964 O O . THR A 1 119 ? -1.368 -6.764 -4.161 1.00 94.06 119 THR A O 1
ATOM 967 N N . LEU A 1 120 ? -0.875 -5.634 -2.277 1.00 96.00 120 LEU A N 1
ATOM 968 C CA . LEU A 1 120 ? -0.582 -4.350 -2.888 1.00 96.00 120 LEU A CA 1
ATOM 969 C C . LEU A 1 120 ? 0.917 -4.080 -2.750 1.00 96.00 120 LEU A C 1
ATOM 971 O O . LEU A 1 120 ? 1.437 -3.888 -1.653 1.00 96.00 120 LEU A O 1
ATOM 975 N N . ASP A 1 121 ? 1.594 -4.106 -3.891 1.00 97.19 121 ASP A N 1
ATOM 976 C CA . ASP A 1 121 ? 3.038 -3.955 -4.015 1.00 97.19 121 ASP A CA 1
ATOM 977 C C . ASP A 1 121 ? 3.372 -2.560 -4.535 1.00 97.19 121 ASP A C 1
ATOM 979 O O . ASP A 1 121 ? 2.939 -2.176 -5.626 1.00 97.19 121 ASP A O 1
ATOM 983 N N . LEU A 1 122 ? 4.114 -1.796 -3.740 1.00 97.44 122 LEU A N 1
ATOM 984 C CA . LEU A 1 122 ? 4.311 -0.369 -3.936 1.00 97.44 122 LEU A CA 1
ATOM 985 C C . LEU A 1 122 ? 5.782 0.016 -3.827 1.00 97.44 122 LEU A C 1
ATOM 987 O O . LEU A 1 122 ? 6.546 -0.539 -3.042 1.00 97.44 122 LEU A O 1
ATOM 991 N N . GLU A 1 123 ? 6.146 1.038 -4.580 1.00 96.88 123 GLU A N 1
ATOM 992 C CA . GLU A 1 123 ? 7.371 1.804 -4.422 1.00 96.88 123 GLU A CA 1
ATOM 993 C C . GLU A 1 123 ? 7.001 3.228 -4.010 1.00 96.88 123 GLU A C 1
ATOM 995 O O . GLU A 1 123 ? 6.190 3.879 -4.666 1.00 96.88 123 GLU A O 1
ATOM 1000 N N . ALA A 1 124 ? 7.594 3.704 -2.924 1.00 96.00 124 ALA A N 1
ATOM 1001 C CA . ALA A 1 124 ? 7.435 5.051 -2.405 1.00 96.00 124 ALA A CA 1
ATOM 1002 C C . ALA A 1 124 ? 8.418 6.030 -3.059 1.00 96.00 124 ALA A C 1
ATOM 1004 O O . ALA A 1 124 ? 9.524 5.660 -3.470 1.00 96.00 124 ALA A O 1
ATOM 1005 N N . GLU A 1 125 ? 8.058 7.312 -3.070 1.00 94.00 125 GLU A N 1
ATOM 1006 C CA . GLU A 1 125 ? 8.953 8.398 -3.491 1.00 94.00 125 GLU A CA 1
ATOM 1007 C C . GLU A 1 125 ? 10.205 8.522 -2.605 1.00 94.00 125 GLU A C 1
ATOM 1009 O O . GLU A 1 125 ? 11.278 8.868 -3.096 1.00 94.00 125 GLU A O 1
ATOM 1014 N N . SER A 1 126 ? 10.103 8.160 -1.322 1.00 94.38 126 SER A N 1
ATOM 1015 C CA . SER A 1 126 ? 11.215 8.185 -0.369 1.00 94.38 126 SER A CA 1
ATOM 1016 C C . SER A 1 126 ? 11.094 7.088 0.699 1.00 94.38 126 SER A C 1
ATOM 1018 O O . SER A 1 126 ? 9.996 6.572 0.941 1.00 94.38 126 SER A O 1
ATOM 1020 N N . PRO A 1 127 ? 12.201 6.722 1.373 1.00 95.38 127 PRO A N 1
ATOM 1021 C CA . PRO A 1 127 ? 12.161 5.770 2.483 1.00 95.38 127 PRO A CA 1
ATOM 1022 C C . PRO A 1 127 ? 11.263 6.221 3.639 1.00 95.38 127 PRO A C 1
ATOM 1024 O O . PRO A 1 127 ? 10.590 5.407 4.262 1.00 95.38 127 PRO A O 1
ATOM 1027 N N . GLN A 1 128 ? 11.218 7.527 3.908 1.00 93.00 128 GLN A N 1
ATOM 1028 C CA . GLN A 1 128 ? 10.407 8.114 4.975 1.00 93.00 128 GLN A CA 1
ATOM 1029 C C . GLN A 1 128 ? 8.913 7.930 4.699 1.00 93.00 128 GLN A C 1
ATOM 1031 O O . GLN A 1 128 ? 8.145 7.644 5.614 1.00 93.00 128 GLN A O 1
ATOM 1036 N N . VAL A 1 129 ? 8.503 8.041 3.432 1.00 92.44 129 VAL A N 1
ATOM 1037 C CA . VAL A 1 129 ? 7.121 7.786 3.013 1.00 92.44 129 VAL A CA 1
ATOM 1038 C C . VAL A 1 129 ? 6.756 6.316 3.210 1.00 92.44 129 VAL A C 1
ATOM 1040 O O . VAL A 1 129 ? 5.721 6.026 3.809 1.00 92.44 129 VAL A O 1
ATOM 1043 N N . ALA A 1 130 ? 7.617 5.385 2.788 1.00 94.50 130 ALA A N 1
ATOM 1044 C CA . ALA A 1 130 ? 7.392 3.956 3.017 1.00 94.50 130 ALA A CA 1
ATOM 1045 C C . ALA A 1 130 ? 7.289 3.623 4.517 1.00 94.50 130 ALA A C 1
ATOM 1047 O O . ALA A 1 130 ? 6.379 2.899 4.923 1.00 94.50 130 ALA A O 1
ATOM 1048 N N . LEU A 1 131 ? 8.183 4.190 5.336 1.00 92.75 131 LEU A N 1
ATOM 1049 C CA . LEU A 1 131 ? 8.198 4.000 6.785 1.00 92.75 131 LEU A CA 1
ATOM 1050 C C . LEU A 1 131 ? 6.921 4.520 7.445 1.00 92.75 131 LEU A C 1
ATOM 1052 O O . LEU A 1 131 ? 6.271 3.766 8.164 1.00 92.75 131 LEU A O 1
ATOM 1056 N N . LYS A 1 132 ? 6.510 5.754 7.132 1.00 90.50 132 LYS A N 1
ATOM 1057 C CA . LYS A 1 132 ? 5.297 6.369 7.688 1.00 90.50 132 LYS A CA 1
ATOM 1058 C C . LYS A 1 132 ? 4.049 5.523 7.408 1.00 90.50 132 LYS A C 1
ATOM 1060 O O . LYS A 1 132 ? 3.232 5.317 8.301 1.00 90.50 132 LYS A O 1
ATOM 1065 N N . TRP A 1 133 ? 3.907 5.001 6.186 1.00 93.00 133 TRP A N 1
ATOM 1066 C CA . TRP A 1 133 ? 2.789 4.116 5.827 1.00 93.00 133 TRP A CA 1
ATOM 1067 C C . TRP A 1 133 ? 2.864 2.748 6.491 1.00 93.00 133 TRP A C 1
ATOM 1069 O O . TRP A 1 133 ? 1.831 2.228 6.915 1.00 93.00 133 TRP A O 1
ATOM 1079 N N . MET A 1 134 ? 4.059 2.167 6.600 1.00 93.69 134 MET A N 1
ATOM 1080 C CA . MET A 1 134 ? 4.249 0.905 7.311 1.00 93.69 134 MET A CA 1
ATOM 1081 C C . MET A 1 134 ? 3.841 1.037 8.775 1.00 93.69 134 MET A C 1
ATOM 1083 O O . MET A 1 134 ? 3.073 0.211 9.262 1.00 93.69 134 MET A O 1
ATOM 1087 N N . GLU A 1 135 ? 4.304 2.085 9.451 1.00 88.94 135 GLU A N 1
ATOM 1088 C CA . GLU A 1 135 ? 4.002 2.337 10.856 1.00 88.94 135 GLU A CA 1
ATOM 1089 C C . GLU A 1 135 ? 2.509 2.572 11.090 1.00 88.94 135 GLU A C 1
ATOM 1091 O O . GLU A 1 135 ? 1.924 1.945 11.972 1.00 88.94 135 GLU A O 1
ATOM 1096 N N . PHE A 1 136 ? 1.883 3.406 10.257 1.00 89.19 136 PHE A N 1
ATOM 1097 C CA . PHE A 1 136 ? 0.445 3.655 10.292 1.00 89.19 136 PHE A CA 1
ATOM 1098 C C . PHE A 1 136 ? -0.362 2.358 10.156 1.00 89.19 136 PHE A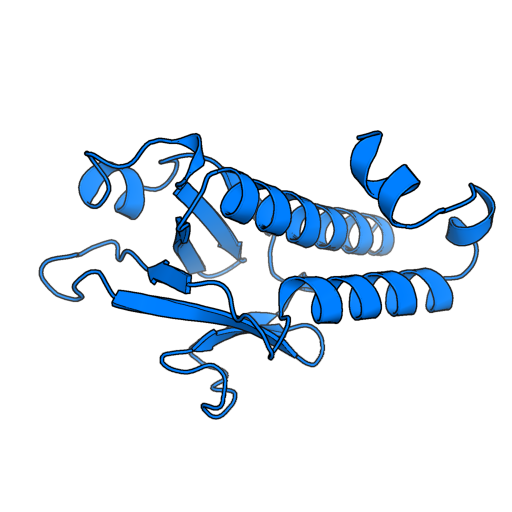 C 1
ATOM 1100 O O . PHE A 1 136 ? -1.140 2.012 11.043 1.00 89.19 136 PHE A O 1
ATOM 1107 N N . LEU A 1 137 ? -0.152 1.601 9.075 1.00 91.62 137 LEU A N 1
ATOM 1108 C CA . LEU A 1 137 ? -0.924 0.382 8.825 1.00 91.62 137 LEU A CA 1
ATOM 1109 C C . LEU A 1 137 ? -0.624 -0.715 9.857 1.00 91.62 137 LEU A C 1
ATOM 1111 O O . LEU A 1 137 ? -1.528 -1.452 10.235 1.00 91.62 137 LEU A O 1
ATOM 1115 N N . SER A 1 138 ? 0.614 -0.810 10.347 1.00 89.88 138 SER A N 1
ATOM 1116 C CA . SER A 1 138 ? 0.974 -1.764 11.406 1.00 89.88 138 SER A CA 1
ATOM 1117 C C . SER A 1 138 ? 0.325 -1.414 12.744 1.00 89.88 138 SER A C 1
ATOM 1119 O O . SER A 1 138 ? -0.079 -2.319 13.471 1.00 89.88 138 SER A O 1
ATOM 1121 N N . GLY A 1 139 ? 0.189 -0.122 13.063 1.00 83.81 139 GLY A N 1
ATOM 1122 C CA . GLY A 1 139 ? -0.570 0.339 14.228 1.00 83.81 139 GLY A CA 1
ATOM 1123 C C . GLY A 1 139 ? -2.038 -0.085 14.155 1.00 83.81 139 GLY A C 1
ATOM 1124 O O . GLY A 1 139 ? -2.569 -0.616 15.127 1.00 83.81 139 GLY A O 1
ATOM 1125 N N . PHE A 1 140 ? -2.654 0.049 12.976 1.00 82.31 140 PHE A N 1
ATOM 1126 C CA . PHE A 1 140 ? -4.015 -0.433 12.720 1.00 82.31 140 PHE A CA 1
ATOM 1127 C C . PHE A 1 140 ? -4.159 -1.948 12.909 1.00 82.31 140 PHE A C 1
ATOM 1129 O O . PHE A 1 140 ? -5.096 -2.381 13.572 1.00 82.31 140 PHE A O 1
ATOM 1136 N N . ILE A 1 141 ? -3.247 -2.751 12.347 1.00 85.12 141 ILE A N 1
ATOM 1137 C CA . ILE A 1 141 ? -3.294 -4.221 12.465 1.00 85.12 141 ILE A CA 1
ATOM 1138 C C . ILE A 1 141 ? -3.279 -4.643 13.936 1.00 85.12 141 ILE A C 1
ATOM 1140 O O . ILE A 1 141 ? -4.164 -5.374 14.368 1.00 85.12 141 ILE A O 1
ATOM 1144 N N . ARG A 1 142 ? -2.319 -4.128 14.715 1.00 79.69 142 ARG A N 1
ATOM 1145 C CA . ARG A 1 142 ? -2.164 -4.481 16.135 1.00 79.69 142 ARG A CA 1
ATOM 1146 C C . ARG A 1 142 ? -3.395 -4.142 16.968 1.00 79.69 142 ARG A C 1
ATOM 1148 O O . ARG A 1 142 ? -3.702 -4.861 17.909 1.00 79.69 142 ARG A O 1
ATOM 1155 N N . HIS A 1 143 ? -4.084 -3.051 16.637 1.00 71.62 143 HIS A N 1
ATOM 1156 C CA . HIS A 1 143 ? -5.301 -2.672 17.344 1.00 71.62 143 HIS A CA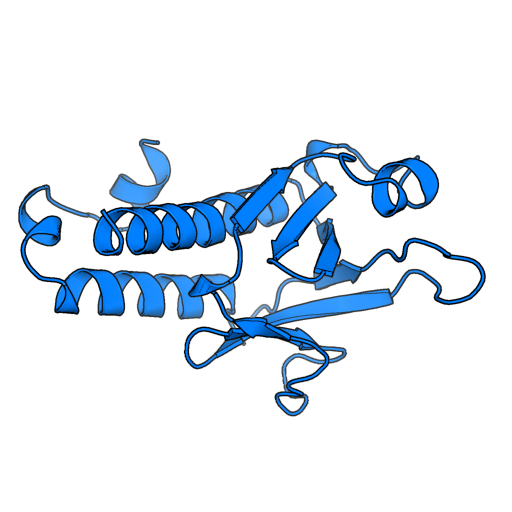 1
ATOM 1157 C C . HIS A 1 143 ? -6.434 -3.679 17.115 1.00 71.62 143 HIS A C 1
ATOM 1159 O O . HIS A 1 143 ? -7.076 -4.093 18.073 1.00 71.62 143 HIS A O 1
ATOM 1165 N N . PHE A 1 144 ? -6.661 -4.107 15.871 1.00 69.19 144 PHE A N 1
ATOM 1166 C CA . PHE A 1 144 ? -7.722 -5.074 15.577 1.00 69.19 144 PHE A CA 1
ATOM 1167 C C . PHE A 1 144 ? -7.379 -6.493 16.039 1.00 69.19 144 PHE A C 1
ATOM 1169 O O . PHE A 1 144 ? -8.267 -7.190 16.511 1.00 69.19 144 PHE A O 1
ATOM 1176 N N . GLU A 1 145 ? -6.108 -6.901 15.988 1.00 67.44 145 GLU A N 1
ATOM 1177 C CA . GLU A 1 145 ? -5.675 -8.184 16.566 1.00 67.44 145 GLU A CA 1
ATOM 1178 C C . GLU A 1 145 ? -5.919 -8.256 18.082 1.00 67.44 145 GLU A C 1
ATOM 1180 O O . GLU A 1 145 ? -6.194 -9.333 18.597 1.00 67.44 145 GLU A O 1
ATOM 1185 N N . PHE A 1 146 ? -5.858 -7.123 18.792 1.00 56.09 146 PHE A N 1
ATOM 1186 C CA . PHE A 1 146 ? -6.141 -7.056 20.229 1.00 56.09 146 PHE A CA 1
ATOM 1187 C C . PHE A 1 146 ? -7.639 -7.147 20.568 1.00 56.09 146 PHE A C 1
ATOM 1189 O O . PHE A 1 146 ? -7.980 -7.530 21.678 1.00 56.09 146 PHE A O 1
ATOM 1196 N N . LEU A 1 147 ? -8.538 -6.795 19.643 1.00 50.28 147 LEU A N 1
ATOM 1197 C CA . LEU A 1 147 ? -9.990 -6.862 19.870 1.00 50.28 147 LEU A CA 1
ATOM 1198 C C . LEU A 1 147 ? -10.587 -8.250 19.584 1.00 50.28 147 LEU A C 1
ATOM 1200 O O . LEU A 1 147 ? -11.691 -8.536 20.041 1.00 50.28 147 LEU A O 1
ATOM 1204 N N . ASP A 1 148 ? -9.874 -9.086 18.824 1.00 47.94 148 ASP A N 1
ATOM 1205 C CA . ASP A 1 148 ? -10.290 -10.447 18.459 1.00 47.94 148 ASP A CA 1
ATOM 1206 C C . ASP A 1 148 ? -9.773 -11.528 19.442 1.00 47.94 148 ASP A C 1
ATOM 1208 O O . ASP A 1 148 ? -10.069 -12.711 19.250 1.00 47.94 148 ASP A O 1
ATOM 1212 N N . GLY A 1 149 ? -8.983 -11.148 20.458 1.00 41.88 149 GLY A N 1
ATOM 1213 C CA . GLY A 1 149 ? -8.391 -12.043 21.467 1.00 41.88 149 GLY A CA 1
ATOM 1214 C C . GLY A 1 149 ? -8.982 -11.849 22.855 1.00 41.88 149 GLY A C 1
ATOM 1215 O O . GLY A 1 149 ? -9.150 -12.877 23.548 1.00 41.88 149 GLY A O 1
#

pLDDT: mean 81.59, std 16.47, range [39.22, 97.88]